Protein AF-A0A0M8VPJ5-F1 (afdb_monomer_lite)

Secondary structure (DSSP, 8-state):
-HHHHHHHHHHTT----HHHHS-S---PPPPPS-TT-----S--SS----SSS-HHHHHHHHHHHHHHHHTT-HHHHHHHTT--SHHHHHHHHHHHHHHHHHHHHHHHHHHHHHT-----PPPPPP-

Radius of gyration: 29.81 Å; chains: 1; bounding box: 47×45×78 Å

Sequence (127 aa):
RLAASLAEAHVHGAELDWKALFPGSRTTVDLPTYPFQHQHYWLTDDGEVPDGTPLSVVADVEARFWEAVEREDLAELAAELEVAGGSAAAELGAVLPVLSSWRKQRRERSTIDGWRYRVTWKPLPSG

Structure (mmCIF, N/CA/C/O backbone):
data_AF-A0A0M8VPJ5-F1
#
_entry.id   AF-A0A0M8VPJ5-F1
#
loop_
_atom_site.group_PDB
_atom_site.id
_atom_site.type_symbol
_atom_site.label_atom_id
_atom_site.label_alt_id
_atom_site.label_comp_id
_atom_site.label_asym_id
_atom_site.label_entity_id
_atom_site.label_seq_id
_atom_site.pdbx_PDB_ins_code
_atom_site.Cartn_x
_atom_site.Cartn_y
_atom_site.Cartn_z
_atom_site.occupancy
_atom_site.B_iso_or_equiv
_atom_site.auth_seq_id
_atom_site.auth_comp_id
_atom_site.auth_asym_id
_atom_site.auth_atom_id
_atom_site.pdbx_PDB_model_num
ATOM 1 N N . ARG A 1 1 ? -5.437 -27.653 40.701 1.00 73.50 1 ARG A N 1
ATOM 2 C CA . ARG A 1 1 ? -6.470 -28.126 39.743 1.00 73.50 1 ARG A CA 1
ATOM 3 C C . ARG A 1 1 ? -7.869 -27.611 40.075 1.00 73.50 1 ARG A C 1
ATOM 5 O O . ARG A 1 1 ? -8.549 -27.221 39.146 1.00 73.50 1 ARG A O 1
ATOM 12 N N . LEU A 1 2 ? -8.247 -27.492 41.354 1.00 81.75 2 LEU A N 1
ATOM 13 C CA . LEU A 1 2 ? -9.534 -26.916 41.784 1.00 81.75 2 LEU A CA 1
ATOM 14 C C . LEU A 1 2 ? -9.884 -25.564 41.123 1.00 81.75 2 LEU A C 1
ATOM 16 O O . LEU A 1 2 ? -10.979 -25.411 40.604 1.00 81.75 2 LEU A O 1
ATOM 20 N N . ALA A 1 3 ? -8.941 -24.615 41.075 1.00 84.12 3 ALA A N 1
ATOM 21 C CA . ALA A 1 3 ? -9.167 -23.308 40.445 1.00 84.12 3 ALA A CA 1
ATOM 22 C C . ALA A 1 3 ? -9.456 -23.387 38.933 1.00 84.12 3 ALA A C 1
ATOM 24 O O . ALA A 1 3 ? -10.260 -22.615 38.427 1.00 84.12 3 ALA A O 1
ATOM 25 N N . ALA A 1 4 ? -8.836 -24.337 38.224 1.00 89.00 4 ALA A N 1
ATOM 26 C CA . ALA A 1 4 ? -9.070 -24.532 36.794 1.00 89.00 4 ALA A CA 1
ATOM 27 C C . ALA A 1 4 ? -10.476 -25.092 36.539 1.00 89.00 4 ALA A C 1
ATOM 29 O O . ALA A 1 4 ? -11.208 -24.552 35.723 1.00 89.00 4 ALA A O 1
ATOM 30 N N . SER A 1 5 ? -10.894 -26.097 37.313 1.00 89.31 5 SER A N 1
ATOM 31 C CA . SER A 1 5 ? -12.244 -26.665 37.207 1.00 89.31 5 SER A CA 1
ATOM 32 C C . SER A 1 5 ? -13.345 -25.667 37.594 1.00 89.31 5 SER A C 1
ATOM 34 O O . SER A 1 5 ? -14.414 -25.674 36.993 1.00 89.31 5 SER A O 1
ATOM 36 N N . LEU A 1 6 ? -13.089 -24.779 38.564 1.00 88.19 6 LEU A N 1
ATOM 37 C CA . LEU A 1 6 ? -14.004 -23.681 38.904 1.00 88.19 6 LEU A CA 1
ATOM 38 C C . LEU A 1 6 ? -14.111 -22.648 37.773 1.00 88.19 6 LEU A C 1
ATOM 40 O O . LEU A 1 6 ? -15.211 -22.190 37.472 1.00 88.19 6 LEU A O 1
ATOM 44 N N . ALA A 1 7 ? -12.989 -22.305 37.134 1.00 87.75 7 ALA A N 1
ATOM 45 C CA . ALA A 1 7 ? -12.981 -21.408 35.983 1.00 87.75 7 ALA A CA 1
ATOM 46 C C . ALA A 1 7 ? -13.743 -22.009 34.789 1.00 87.75 7 ALA A C 1
ATOM 48 O O . ALA A 1 7 ? -14.569 -21.324 34.193 1.00 87.75 7 ALA A O 1
ATOM 49 N N . GLU A 1 8 ? -13.529 -23.292 34.485 1.00 92.50 8 GLU A N 1
ATOM 50 C CA . GLU A 1 8 ? -14.264 -24.016 33.438 1.00 92.50 8 GLU A CA 1
ATOM 51 C C . GLU A 1 8 ? -15.775 -24.010 33.708 1.00 92.50 8 GLU A C 1
ATOM 53 O O . GLU A 1 8 ? -16.554 -23.626 32.839 1.00 92.50 8 GLU A O 1
ATOM 58 N N . ALA A 1 9 ? -16.199 -24.354 34.929 1.00 91.38 9 ALA A N 1
ATOM 59 C CA . ALA A 1 9 ? -17.613 -24.341 35.301 1.00 91.38 9 ALA A CA 1
ATOM 60 C C . ALA A 1 9 ? -18.246 -22.946 35.149 1.00 91.38 9 ALA A C 1
ATOM 62 O O . ALA A 1 9 ? -19.357 -22.826 34.632 1.00 91.38 9 ALA A O 1
ATOM 63 N N . HIS A 1 10 ? -17.533 -21.890 35.547 1.00 89.50 10 HIS A N 1
ATOM 64 C CA . HIS A 1 10 ? -18.015 -20.515 35.432 1.00 89.50 10 HIS A CA 1
ATOM 65 C C . HIS A 1 10 ? -18.146 -20.042 33.980 1.00 89.50 10 HIS A C 1
ATOM 67 O O . HIS A 1 10 ? -19.156 -19.441 33.622 1.00 89.50 10 HIS A O 1
ATOM 73 N N . VAL A 1 11 ? -17.173 -20.369 33.121 1.00 92.69 11 VAL A N 1
ATOM 74 C CA . VAL A 1 11 ? -17.238 -20.084 31.674 1.00 92.69 11 VAL A CA 1
ATOM 75 C C . VAL A 1 11 ? -18.411 -20.817 31.016 1.00 92.69 11 VAL A C 1
ATOM 77 O O . VAL A 1 11 ? -19.022 -20.296 30.086 1.00 92.69 11 VAL A O 1
ATOM 80 N N . HIS A 1 12 ? -18.778 -21.990 31.534 1.00 93.94 12 HIS A N 1
ATOM 81 C CA . HIS A 1 12 ? -19.965 -22.735 31.113 1.00 93.94 12 HIS A CA 1
ATOM 82 C C . HIS A 1 12 ? -21.281 -22.263 31.766 1.00 93.94 12 HIS A C 1
ATOM 84 O O . HIS A 1 12 ? -22.317 -22.892 31.558 1.00 93.94 12 HIS A O 1
ATOM 90 N N . GLY A 1 13 ? -21.271 -21.146 32.503 1.00 91.75 13 GLY A N 1
ATOM 91 C CA . GLY A 1 13 ? -22.473 -20.490 33.025 1.00 91.75 13 GLY A CA 1
ATOM 92 C C . GLY A 1 13 ? -22.866 -20.883 34.449 1.00 91.75 13 GLY A C 1
ATOM 93 O O . GLY A 1 13 ? -23.938 -20.492 34.903 1.00 91.75 13 GLY A O 1
ATOM 94 N N . ALA A 1 14 ? -22.030 -21.634 35.171 1.00 93.00 14 ALA A N 1
ATOM 95 C CA . ALA A 1 14 ? -22.266 -21.872 36.590 1.00 93.00 14 ALA A CA 1
ATOM 96 C C . ALA A 1 14 ? -22.089 -20.570 37.392 1.00 93.00 14 ALA A C 1
ATOM 98 O O . ALA A 1 14 ? -21.066 -19.880 37.286 1.00 93.00 14 ALA A O 1
ATOM 99 N N . GLU A 1 15 ? -23.077 -20.247 38.226 1.00 89.25 15 GLU A N 1
ATOM 100 C CA . GLU A 1 15 ? -22.969 -19.138 39.170 1.00 89.25 15 GLU A CA 1
ATOM 101 C C . GLU A 1 15 ? -21.960 -19.481 40.271 1.00 89.25 15 GLU A C 1
ATOM 103 O O . GLU A 1 15 ? -22.018 -20.540 40.898 1.00 89.25 15 GLU A O 1
ATOM 108 N N . LEU A 1 16 ? -21.018 -18.568 40.503 1.00 86.50 16 LEU A N 1
ATOM 109 C CA . LEU A 1 16 ? -20.046 -18.668 41.583 1.00 86.50 16 LEU A CA 1
ATOM 110 C C . LEU A 1 16 ? -20.435 -17.708 42.701 1.00 86.50 16 LEU A C 1
ATOM 112 O O . LEU A 1 16 ? -20.626 -16.513 42.471 1.00 86.50 16 LEU A O 1
ATOM 116 N N . ASP A 1 17 ? -20.468 -18.214 43.932 1.00 86.06 17 ASP A N 1
ATOM 117 C CA . ASP A 1 17 ? -20.539 -17.351 45.105 1.00 86.06 17 ASP A CA 1
ATOM 118 C C . ASP A 1 17 ? -19.161 -16.730 45.379 1.00 86.06 17 ASP A C 1
ATOM 120 O O . ASP A 1 17 ? -18.315 -17.263 46.105 1.00 86.06 17 ASP A O 1
ATOM 124 N N . TRP A 1 18 ? -18.939 -15.560 44.786 1.00 82.69 18 TRP A N 1
ATOM 125 C CA . TRP A 1 18 ? -17.720 -14.780 44.974 1.00 82.69 18 TRP A CA 1
ATOM 126 C C . TRP A 1 18 ? -17.497 -14.356 46.429 1.00 82.69 18 TRP A C 1
ATOM 128 O O . TRP A 1 18 ? -16.347 -14.199 46.837 1.00 82.69 18 TRP A O 1
ATOM 138 N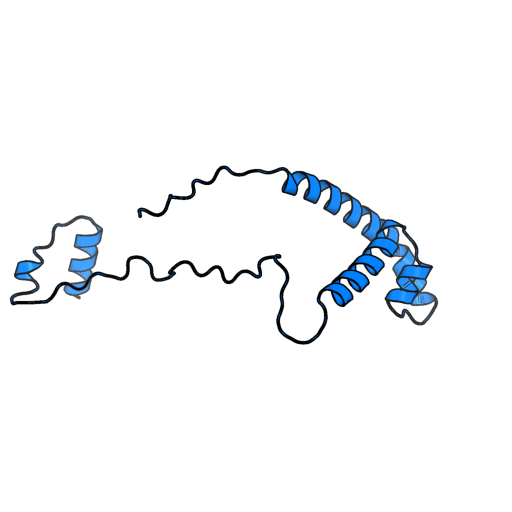 N . LYS A 1 19 ? -18.560 -14.212 47.236 1.00 82.94 19 LYS A N 1
ATOM 139 C CA . LYS A 1 19 ? -18.436 -13.851 48.657 1.00 82.94 19 LYS A CA 1
ATOM 140 C C . LYS A 1 19 ? -17.877 -15.014 49.473 1.00 82.94 19 LYS A C 1
ATOM 142 O O . LYS A 1 19 ? -17.050 -14.784 50.353 1.00 82.94 19 LYS A O 1
ATOM 147 N N . ALA A 1 20 ? -18.276 -16.247 49.156 1.00 83.94 20 ALA A N 1
ATOM 148 C CA . ALA A 1 20 ? -17.736 -17.450 49.788 1.00 83.94 20 ALA A CA 1
ATOM 149 C C . ALA A 1 20 ? -16.282 -17.734 49.374 1.00 83.94 20 ALA A C 1
ATOM 151 O O . ALA A 1 20 ? -15.476 -18.151 50.204 1.00 83.94 20 ALA A O 1
ATOM 152 N N . LEU A 1 21 ? -15.929 -17.480 48.108 1.00 79.81 21 LEU A N 1
ATOM 153 C CA . LEU A 1 21 ? -14.558 -17.654 47.608 1.00 79.81 21 LEU A CA 1
ATOM 154 C C . LEU A 1 21 ? -13.590 -16.598 48.151 1.00 79.81 21 LEU A C 1
ATOM 156 O O . LEU A 1 21 ? -12.400 -16.871 48.329 1.00 79.81 21 LEU A O 1
ATOM 160 N N . PHE A 1 22 ? -14.095 -15.396 48.429 1.00 80.38 22 PHE A N 1
ATOM 161 C CA . PHE A 1 22 ? -13.293 -14.265 48.857 1.00 80.38 22 PHE A CA 1
ATOM 162 C C . PHE A 1 22 ? -13.766 -13.660 50.191 1.00 80.38 22 PHE A C 1
ATOM 164 O O . PHE A 1 22 ? -14.152 -12.492 50.222 1.00 80.38 22 PHE A O 1
ATOM 171 N N . PRO A 1 23 ? -13.652 -14.383 51.322 1.00 78.12 23 PRO A N 1
ATOM 172 C CA . PRO A 1 23 ? -14.069 -13.860 52.621 1.00 78.12 23 PRO A CA 1
ATOM 173 C C . PRO A 1 23 ? -13.184 -12.674 53.047 1.00 78.12 23 PRO A C 1
ATOM 175 O O . PRO A 1 23 ? -11.956 -12.781 53.044 1.00 78.12 23 PRO A O 1
ATOM 178 N N . GLY A 1 24 ? -13.807 -11.540 53.393 1.00 77.62 24 GLY A N 1
ATOM 179 C CA . GLY A 1 24 ? -13.149 -10.312 53.868 1.00 77.62 24 GLY A CA 1
ATOM 180 C C . GLY A 1 24 ? -13.443 -9.065 53.021 1.00 77.62 24 GLY A C 1
ATOM 181 O O . GLY A 1 24 ? -14.060 -9.141 51.961 1.00 77.62 24 GLY A O 1
ATOM 182 N N . SER A 1 25 ? -12.992 -7.893 53.484 1.00 69.25 25 SER A N 1
ATOM 183 C CA . SER A 1 25 ? -13.089 -6.639 52.726 1.00 69.25 25 SER A CA 1
ATOM 184 C C . SER A 1 25 ? -12.027 -6.609 51.622 1.00 69.25 25 SER A C 1
ATOM 186 O O . SER A 1 25 ? -10.906 -6.142 51.832 1.00 69.25 25 SER A O 1
ATOM 188 N N . ARG A 1 26 ? -12.351 -7.146 50.446 1.00 71.69 26 ARG A N 1
ATOM 189 C CA . ARG A 1 26 ? -11.540 -6.942 49.243 1.00 71.69 26 ARG A CA 1
ATOM 190 C C . ARG A 1 26 ? -12.115 -5.782 48.445 1.00 71.69 26 ARG A C 1
ATOM 192 O O . ARG A 1 26 ? -13.306 -5.764 48.152 1.00 71.69 26 ARG A O 1
ATOM 199 N N . THR A 1 27 ? -11.263 -4.831 48.088 1.00 76.50 27 THR A N 1
ATOM 200 C CA . THR A 1 27 ? -11.625 -3.767 47.154 1.00 76.50 27 THR A CA 1
ATOM 201 C C . THR A 1 27 ? -11.756 -4.382 45.767 1.00 76.50 27 THR A C 1
ATOM 203 O O . THR A 1 27 ? -10.778 -4.888 45.218 1.00 76.50 27 THR A O 1
ATOM 206 N N . THR A 1 28 ? -12.964 -4.371 45.211 1.00 77.31 28 THR A N 1
ATOM 207 C CA . THR A 1 28 ? -13.169 -4.651 43.790 1.00 77.31 28 THR A CA 1
ATOM 208 C C . THR A 1 28 ? -12.496 -3.539 43.002 1.00 77.31 28 THR A C 1
ATOM 210 O O . THR A 1 28 ? -12.808 -2.366 43.203 1.00 77.31 28 THR A O 1
ATOM 213 N N . VAL A 1 29 ? -11.545 -3.901 42.152 1.00 79.25 29 VAL A N 1
ATOM 214 C CA . VAL A 1 29 ? -10.942 -2.967 41.203 1.00 79.25 29 VAL A CA 1
ATOM 215 C C . VAL A 1 29 ? -11.629 -3.157 39.864 1.00 79.25 29 VAL A C 1
ATOM 217 O O . VAL A 1 29 ? -11.842 -4.296 39.441 1.00 79.25 29 VAL A O 1
ATOM 220 N N . ASP A 1 30 ? -11.989 -2.055 39.213 1.00 76.62 30 ASP A N 1
ATOM 221 C CA . ASP A 1 30 ? -12.513 -2.130 37.857 1.00 76.62 30 ASP A CA 1
ATOM 222 C C . ASP A 1 30 ? -11.421 -2.671 36.935 1.00 76.62 30 ASP A C 1
ATOM 224 O O . ASP A 1 30 ? -10.276 -2.205 36.939 1.00 76.62 30 ASP A O 1
ATOM 228 N N . LEU A 1 31 ? -11.776 -3.695 36.158 1.00 74.44 31 LEU A N 1
ATOM 229 C C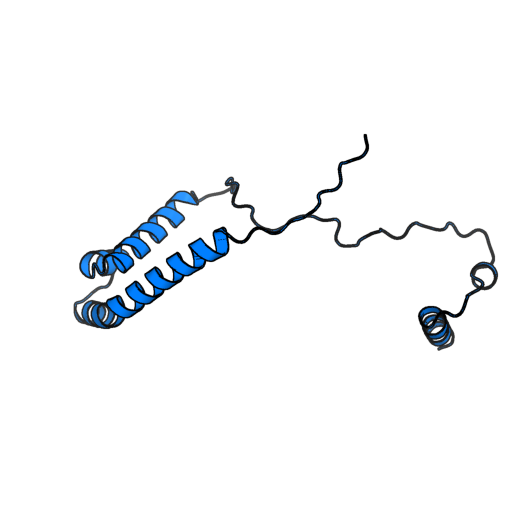A . LEU A 1 31 ? -10.911 -4.164 35.089 1.00 74.44 31 LEU A CA 1
ATOM 230 C C . LEU A 1 31 ? -10.828 -3.055 34.037 1.00 74.44 31 LEU A C 1
ATOM 232 O O . LEU A 1 31 ? -11.864 -2.487 33.683 1.00 74.44 31 LEU A O 1
ATOM 236 N N . PRO A 1 32 ? -9.635 -2.749 33.501 1.00 69.94 32 PRO A N 1
ATOM 237 C CA . PRO A 1 32 ? -9.539 -1.830 32.381 1.00 69.94 32 PRO A CA 1
ATOM 238 C C . PRO A 1 32 ? -10.418 -2.361 31.245 1.00 69.94 32 PRO A C 1
ATOM 240 O O . PRO A 1 32 ? -10.219 -3.478 30.767 1.00 69.94 32 PRO A O 1
ATOM 243 N N . THR A 1 33 ? -11.404 -1.561 30.830 1.00 68.25 33 THR A N 1
ATOM 244 C CA . THR A 1 33 ? -12.473 -1.963 29.898 1.00 68.25 33 THR A CA 1
ATOM 245 C C . THR A 1 33 ? -11.939 -2.417 28.537 1.00 68.25 33 THR A C 1
ATOM 247 O O . THR A 1 33 ? -12.657 -3.046 27.764 1.00 68.25 33 THR A O 1
ATOM 250 N N . TYR A 1 34 ? -10.676 -2.120 28.221 1.00 60.44 34 TYR A N 1
ATOM 251 C CA . TYR A 1 34 ? -10.053 -2.509 26.967 1.00 60.44 34 TYR A CA 1
ATOM 252 C C . TYR A 1 34 ? -8.520 -2.354 27.047 1.00 60.44 34 TYR A C 1
ATOM 254 O O . TYR A 1 34 ? -8.052 -1.246 27.312 1.00 60.44 34 TYR A O 1
ATOM 262 N N . PRO A 1 35 ? -7.708 -3.400 26.790 1.00 57.59 35 PRO A N 1
ATOM 263 C CA . PRO A 1 35 ? -6.243 -3.289 26.801 1.00 57.59 35 PRO A CA 1
ATOM 264 C C . PRO A 1 35 ? -5.680 -2.566 25.565 1.00 57.59 35 PRO A C 1
ATOM 266 O O . PRO A 1 35 ? -4.479 -2.333 25.483 1.00 57.59 35 PRO A O 1
ATOM 269 N N . PHE A 1 36 ? -6.538 -2.184 24.615 1.00 61.38 36 PHE A N 1
ATOM 270 C CA . PHE A 1 36 ? -6.173 -1.463 23.396 1.00 61.38 36 PHE A CA 1
ATOM 271 C C . PHE A 1 36 ? -6.839 -0.091 23.349 1.00 61.38 36 PHE A C 1
ATOM 273 O O . PHE A 1 36 ? -7.492 0.231 22.358 1.00 61.38 36 PHE A O 1
ATOM 280 N N . GLN A 1 37 ? -6.768 0.690 24.431 1.00 60.94 37 GLN A N 1
ATOM 281 C CA . GLN A 1 37 ? -7.257 2.073 24.442 1.00 60.94 37 GLN A CA 1
ATOM 282 C C . GLN A 1 37 ? -6.849 2.746 23.120 1.00 60.94 37 GLN A C 1
ATOM 284 O O . GLN A 1 37 ? -5.658 2.863 22.849 1.00 60.94 37 GLN A O 1
ATOM 289 N N . HIS A 1 38 ? -7.843 3.012 22.260 1.00 60.38 38 HIS A N 1
ATOM 290 C CA . HIS A 1 38 ? -7.703 3.082 20.800 1.00 60.38 38 HIS A CA 1
ATOM 291 C C . HIS A 1 38 ? -6.746 4.187 20.337 1.00 60.38 38 HIS A C 1
ATOM 293 O O . HIS A 1 38 ? -7.165 5.265 19.926 1.00 60.38 38 HIS A O 1
ATOM 299 N N . GLN A 1 39 ? -5.451 3.915 20.382 1.00 60.69 39 GLN A N 1
ATOM 300 C CA . GLN A 1 39 ? -4.431 4.720 19.738 1.00 60.69 39 GLN A CA 1
ATOM 301 C C . GLN A 1 39 ? -4.338 4.221 18.296 1.00 60.69 39 GLN A C 1
ATOM 303 O O . GLN A 1 39 ? -4.004 3.064 18.032 1.00 60.69 39 GLN A O 1
ATOM 308 N N . HIS A 1 40 ? -4.718 5.079 17.355 1.00 62.81 40 HIS A N 1
ATOM 309 C CA . HIS A 1 40 ? -4.519 4.814 15.938 1.00 62.81 40 HIS A CA 1
ATOM 310 C C . HIS A 1 40 ? -3.035 5.023 15.623 1.00 62.81 40 HIS A C 1
ATOM 312 O O . HIS A 1 40 ? -2.593 6.148 15.436 1.00 62.81 40 HIS A O 1
ATOM 318 N N . TYR A 1 41 ? -2.268 3.933 15.575 1.00 64.19 41 TYR A N 1
ATOM 319 C CA . TYR A 1 41 ? -0.847 3.944 15.196 1.00 64.19 41 TYR A CA 1
ATOM 320 C C . TYR A 1 41 ? -0.617 3.845 13.682 1.00 64.19 41 TYR A C 1
ATOM 322 O O . TYR A 1 41 ? 0.500 3.599 13.233 1.00 64.19 41 TYR A O 1
ATOM 330 N N . TRP A 1 42 ? -1.671 3.993 12.880 1.00 67.94 42 TRP A N 1
ATOM 331 C CA . TRP A 1 42 ? -1.516 4.101 11.436 1.00 67.94 42 TRP A CA 1
ATOM 332 C C . TRP A 1 42 ? -1.070 5.516 11.092 1.00 67.94 42 TRP A C 1
ATOM 334 O O . TRP A 1 42 ? -1.677 6.472 11.570 1.00 67.94 42 TRP A O 1
ATOM 344 N N . LEU A 1 43 ? -0.038 5.632 10.254 1.00 55.72 43 LEU A N 1
ATOM 345 C CA . LEU A 1 43 ? 0.311 6.878 9.576 1.00 55.72 43 LEU A CA 1
ATOM 346 C C . LEU A 1 43 ? -0.939 7.366 8.835 1.00 55.72 43 LEU A C 1
ATOM 348 O O . LEU A 1 43 ? -1.374 6.749 7.862 1.00 55.72 43 LEU A O 1
ATOM 352 N N . THR A 1 44 ? -1.571 8.411 9.354 1.00 59.09 44 THR A N 1
ATOM 353 C CA . THR A 1 44 ? -2.619 9.138 8.646 1.00 59.09 44 THR A CA 1
ATOM 354 C C . THR A 1 44 ? -1.950 9.991 7.579 1.00 59.09 44 THR A C 1
ATOM 356 O O . THR A 1 44 ? -0.940 10.630 7.851 1.00 59.09 44 THR A O 1
ATOM 359 N N . ASP A 1 45 ? -2.522 9.997 6.377 1.00 58.69 45 ASP A N 1
ATOM 360 C CA . ASP A 1 45 ? -2.054 10.740 5.190 1.00 58.69 45 ASP A CA 1
ATOM 361 C C . ASP A 1 45 ? -2.095 12.277 5.375 1.00 58.69 45 ASP A C 1
ATOM 363 O O . ASP A 1 45 ? -1.749 13.055 4.489 1.00 58.69 45 ASP A O 1
ATOM 367 N N . ASP A 1 46 ? -2.508 12.727 6.561 1.00 53.75 46 ASP A N 1
ATOM 368 C CA . ASP A 1 46 ? -2.525 14.117 6.989 1.00 53.75 46 ASP A CA 1
ATOM 369 C C . ASP A 1 46 ? -1.084 14.525 7.330 1.00 53.75 46 ASP A C 1
ATOM 371 O O . ASP A 1 46 ? -0.625 14.458 8.472 1.00 53.75 46 ASP A O 1
ATOM 375 N N . GLY A 1 47 ? -0.346 14.835 6.266 1.00 57.22 47 GLY A N 1
ATOM 376 C CA . GLY A 1 47 ? 1.087 15.061 6.255 1.00 57.22 47 GLY A CA 1
ATOM 377 C C . GLY A 1 47 ? 1.573 16.082 7.274 1.00 57.22 47 GLY A C 1
ATOM 378 O O . GLY A 1 47 ? 1.442 17.280 7.071 1.00 57.22 47 GLY A O 1
ATOM 379 N N . GLU A 1 48 ? 2.267 15.590 8.292 1.00 49.75 48 GLU A N 1
ATOM 380 C CA . GLU A 1 48 ? 3.447 16.252 8.835 1.00 49.75 48 GLU A CA 1
ATOM 381 C C . GLU A 1 48 ? 4.329 15.185 9.491 1.00 49.75 48 GLU A C 1
ATOM 383 O O . GLU A 1 48 ? 4.121 14.780 10.633 1.00 49.75 48 GLU A O 1
ATOM 388 N N . VAL A 1 49 ? 5.287 14.655 8.726 1.00 50.00 49 VAL A N 1
ATOM 389 C CA . VAL A 1 49 ? 6.339 13.789 9.270 1.00 50.00 49 VAL A CA 1
ATOM 390 C C . VAL A 1 49 ? 7.441 14.695 9.814 1.00 50.00 49 VAL A C 1
ATOM 392 O O . VAL A 1 49 ? 8.037 15.437 9.028 1.00 50.00 49 VAL A O 1
ATOM 395 N N . PRO A 1 50 ? 7.738 14.664 11.126 1.00 52.34 50 PRO A N 1
ATOM 396 C CA . PRO A 1 50 ? 8.926 15.310 11.642 1.00 52.34 50 PRO A CA 1
ATOM 397 C C . PRO A 1 50 ? 10.154 14.485 11.236 1.00 52.34 50 PRO A C 1
ATOM 399 O O . PRO A 1 50 ? 10.160 13.263 11.366 1.00 52.34 50 PRO A O 1
ATOM 402 N N . ASP A 1 51 ? 11.180 15.205 10.788 1.00 51.81 51 ASP A N 1
ATOM 403 C CA . ASP A 1 51 ? 12.519 14.778 10.363 1.00 51.81 51 ASP A CA 1
ATOM 404 C C . ASP A 1 51 ? 12.711 14.260 8.922 1.00 51.81 51 ASP A C 1
ATOM 406 O O . ASP A 1 51 ? 12.567 13.089 8.584 1.00 51.81 51 ASP A O 1
ATOM 410 N N . GLY A 1 52 ? 13.254 15.162 8.093 1.00 59.44 52 GLY A N 1
ATOM 411 C CA . GLY A 1 52 ? 14.576 14.913 7.500 1.00 59.44 52 GLY A CA 1
ATOM 412 C C . GLY A 1 52 ? 14.653 14.514 6.028 1.00 59.44 52 GLY A C 1
ATOM 413 O O . GLY A 1 52 ? 15.744 14.508 5.464 1.00 59.44 52 GLY A O 1
ATOM 414 N N . THR A 1 53 ? 13.540 14.237 5.360 1.00 56.09 53 THR A N 1
ATOM 415 C CA . THR A 1 53 ? 13.439 14.231 3.890 1.00 56.09 53 THR A CA 1
ATOM 416 C C . THR A 1 53 ? 12.004 14.618 3.556 1.00 56.09 53 THR A C 1
ATOM 418 O O . THR A 1 53 ? 11.098 13.988 4.101 1.00 56.09 53 THR A O 1
ATOM 421 N N . PRO A 1 54 ? 11.740 15.650 2.732 1.00 53.66 54 PRO A N 1
ATOM 422 C CA . PRO A 1 54 ? 10.366 15.978 2.390 1.00 53.66 54 PRO A CA 1
ATOM 423 C C . PRO A 1 54 ? 9.741 14.742 1.742 1.00 53.66 54 PRO A C 1
ATOM 425 O O . PRO A 1 54 ? 10.225 14.289 0.705 1.00 53.66 54 PRO A O 1
ATOM 428 N N . LEU A 1 55 ? 8.677 14.195 2.339 1.00 57.88 55 LEU A N 1
ATOM 429 C CA . LEU A 1 55 ? 7.885 13.117 1.734 1.00 57.88 55 LEU A CA 1
ATOM 430 C C . LEU A 1 55 ? 7.483 13.459 0.290 1.00 57.88 55 LEU A C 1
ATOM 432 O O . LEU A 1 55 ? 7.332 12.564 -0.535 1.00 57.88 55 LEU A O 1
ATOM 436 N N . SER A 1 56 ? 7.385 14.757 -0.021 1.00 66.38 56 SER A N 1
ATOM 437 C CA . SER A 1 56 ? 7.158 15.264 -1.369 1.00 66.38 56 SER A CA 1
ATOM 438 C C . SER A 1 56 ? 8.236 14.833 -2.365 1.00 66.38 56 SER A C 1
ATOM 440 O O . SER A 1 56 ? 7.885 14.415 -3.451 1.00 66.38 56 SER A O 1
ATOM 442 N N . VAL A 1 57 ? 9.528 14.841 -2.013 1.00 69.44 57 VAL A N 1
ATOM 443 C CA . VAL A 1 57 ? 10.604 14.483 -2.961 1.00 69.44 57 VAL A CA 1
ATOM 444 C C . VAL A 1 57 ? 10.538 13.002 -3.336 1.00 69.44 57 VAL A C 1
ATOM 446 O O . VAL A 1 57 ? 10.711 12.655 -4.500 1.00 69.44 57 VAL A O 1
ATOM 449 N N . VAL A 1 58 ? 10.258 12.121 -2.370 1.00 71.19 58 VAL A N 1
ATOM 450 C CA . VAL A 1 58 ? 10.098 10.681 -2.637 1.00 71.19 58 VAL A CA 1
ATOM 451 C C . VAL A 1 58 ? 8.837 10.423 -3.463 1.00 71.19 58 VAL A C 1
ATOM 453 O O . VAL A 1 58 ? 8.887 9.657 -4.422 1.00 71.19 58 VAL A O 1
ATOM 456 N N . ALA A 1 59 ? 7.733 11.101 -3.136 1.00 77.19 59 ALA A N 1
ATOM 457 C CA . ALA A 1 59 ? 6.497 11.018 -3.907 1.00 77.19 59 ALA A CA 1
ATOM 458 C C . ALA A 1 59 ? 6.670 11.540 -5.345 1.00 77.19 59 ALA A C 1
ATOM 460 O O . ALA A 1 59 ? 6.123 10.952 -6.275 1.00 77.19 59 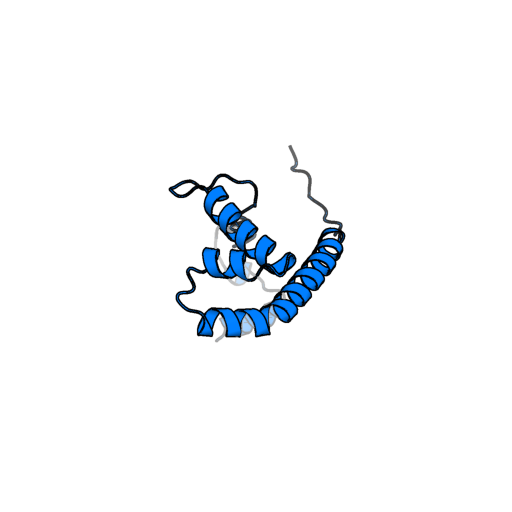ALA A O 1
ATOM 461 N N . ASP A 1 60 ? 7.465 12.595 -5.541 1.00 84.50 60 ASP A N 1
ATOM 462 C CA . ASP A 1 60 ? 7.750 13.183 -6.853 1.00 84.50 60 ASP A CA 1
ATOM 463 C C . ASP A 1 60 ? 8.592 12.239 -7.728 1.00 84.50 60 ASP A C 1
ATOM 465 O O . ASP A 1 60 ? 8.289 12.057 -8.909 1.00 84.50 60 ASP A O 1
ATOM 469 N N . VAL A 1 61 ? 9.620 11.600 -7.155 1.00 86.00 61 VAL A N 1
ATOM 470 C CA . VAL A 1 61 ? 10.437 10.584 -7.850 1.00 86.00 61 VAL A CA 1
ATOM 471 C C . VAL A 1 61 ? 9.585 9.368 -8.217 1.00 86.00 61 VAL A C 1
ATOM 473 O O . VAL A 1 61 ? 9.602 8.907 -9.358 1.00 86.00 61 VAL A O 1
ATOM 476 N N . GLU A 1 62 ? 8.770 8.875 -7.281 1.00 88.00 62 GLU A N 1
ATOM 477 C CA . GLU A 1 62 ? 7.861 7.762 -7.554 1.00 88.00 62 GLU A CA 1
ATOM 478 C C . GLU A 1 62 ? 6.833 8.122 -8.647 1.00 88.00 62 GLU A C 1
ATOM 480 O O . GLU A 1 62 ? 6.536 7.301 -9.521 1.00 88.00 62 GLU A O 1
ATOM 485 N N . ALA A 1 63 ? 6.314 9.353 -8.646 1.00 90.00 63 ALA A N 1
ATOM 486 C CA . ALA A 1 63 ? 5.377 9.829 -9.660 1.00 90.00 63 ALA A CA 1
ATOM 487 C C . ALA A 1 63 ? 6.003 9.850 -11.062 1.00 90.00 63 ALA A C 1
ATOM 489 O O . ALA A 1 63 ? 5.380 9.346 -11.999 1.00 90.00 63 ALA A O 1
ATOM 490 N N . ARG A 1 64 ? 7.234 10.362 -11.198 1.00 90.94 64 ARG A N 1
ATOM 491 C CA . ARG A 1 64 ? 7.981 10.396 -12.469 1.00 90.94 64 ARG A CA 1
ATOM 492 C C . ARG A 1 64 ? 8.221 9.008 -13.039 1.00 90.94 64 ARG A C 1
ATOM 494 O O . ARG A 1 64 ? 7.936 8.763 -14.210 1.00 90.94 64 ARG A O 1
ATOM 501 N N . PHE A 1 65 ? 8.661 8.080 -12.192 1.00 93.56 65 PHE A N 1
ATOM 502 C CA . PHE A 1 65 ? 8.828 6.684 -12.578 1.00 93.56 65 PHE A CA 1
ATOM 503 C C . PHE A 1 65 ? 7.528 6.099 -13.153 1.00 93.56 65 PHE A C 1
ATOM 505 O O . PHE A 1 65 ? 7.521 5.522 -14.244 1.00 93.56 65 PHE A O 1
ATOM 512 N N . TRP A 1 66 ? 6.404 6.261 -12.444 1.00 93.56 66 TRP A N 1
ATOM 513 C CA . TRP A 1 66 ? 5.127 5.716 -12.906 1.00 93.56 66 TRP A CA 1
ATOM 514 C C . TRP A 1 66 ? 4.584 6.422 -14.150 1.00 93.56 66 TRP A C 1
ATOM 516 O O . TRP A 1 66 ? 3.926 5.765 -14.958 1.00 93.56 66 TRP A O 1
ATOM 526 N N . GLU A 1 67 ? 4.855 7.714 -14.331 1.00 93.81 67 GLU A N 1
ATOM 527 C CA . GLU A 1 67 ? 4.481 8.456 -15.538 1.00 93.81 67 GLU A CA 1
ATOM 528 C C . GLU A 1 67 ? 5.209 7.914 -16.778 1.00 93.81 67 GLU A C 1
ATOM 530 O O . GLU A 1 67 ? 4.554 7.608 -17.779 1.00 93.81 67 GLU A O 1
ATOM 535 N N . ALA A 1 68 ? 6.523 7.685 -16.687 1.00 95.44 68 ALA A N 1
ATOM 536 C CA . ALA A 1 68 ? 7.311 7.080 -17.764 1.00 95.44 68 ALA 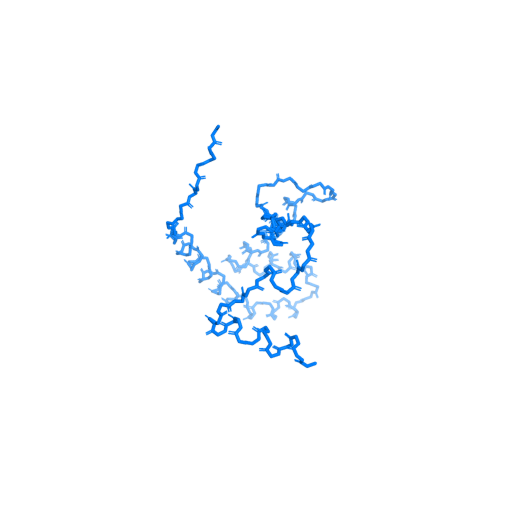A CA 1
ATOM 537 C C . ALA A 1 68 ? 6.789 5.678 -18.140 1.00 95.44 68 ALA A C 1
ATOM 539 O O . ALA A 1 68 ? 6.634 5.349 -19.320 1.00 95.44 68 ALA A O 1
ATOM 540 N N . VAL A 1 69 ? 6.427 4.865 -17.137 1.00 95.62 69 VAL A N 1
ATOM 541 C CA . VAL A 1 69 ? 5.824 3.537 -17.346 1.00 95.62 69 VAL A CA 1
ATOM 542 C C . VAL A 1 69 ? 4.457 3.627 -18.037 1.00 95.62 69 VAL A C 1
ATOM 544 O O . VAL A 1 69 ? 4.193 2.872 -18.973 1.00 95.62 69 VAL A O 1
ATOM 547 N N . GLU A 1 70 ? 3.569 4.529 -17.605 1.00 93.25 70 GLU A N 1
ATOM 548 C CA . GLU A 1 70 ? 2.222 4.679 -18.183 1.00 93.25 70 GLU A CA 1
ATOM 549 C C . GLU A 1 70 ? 2.261 5.178 -19.641 1.00 93.25 70 GLU A C 1
ATOM 551 O O . GLU A 1 70 ? 1.428 4.755 -20.455 1.00 93.25 70 GLU A O 1
ATOM 556 N N . ARG A 1 71 ? 3.243 6.031 -19.969 1.00 94.38 71 ARG A N 1
ATOM 557 C CA . ARG A 1 71 ? 3.510 6.570 -21.315 1.00 94.38 71 ARG A CA 1
ATOM 558 C C . ARG A 1 71 ? 4.254 5.601 -22.236 1.00 94.38 71 ARG A C 1
ATOM 560 O O . ARG A 1 71 ? 4.361 5.888 -23.425 1.00 94.38 71 ARG A O 1
ATOM 567 N N . GLU A 1 72 ? 4.733 4.476 -21.702 1.00 94.81 72 GLU A N 1
ATOM 568 C CA . GLU A 1 72 ? 5.610 3.532 -22.408 1.00 94.81 72 GLU A CA 1
ATOM 569 C C . GLU A 1 72 ? 6.886 4.216 -22.950 1.00 94.81 72 GLU A C 1
ATOM 571 O O . GLU A 1 72 ? 7.412 3.848 -24.002 1.00 94.81 72 GLU A O 1
ATOM 576 N N . ASP A 1 73 ? 7.407 5.206 -22.212 1.00 95.25 73 ASP A N 1
ATOM 577 C CA . ASP A 1 73 ? 8.630 5.930 -22.568 1.00 95.25 73 ASP A CA 1
ATOM 578 C C . ASP A 1 73 ? 9.867 5.193 -22.036 1.00 95.25 73 ASP A C 1
ATOM 580 O O . ASP A 1 73 ? 10.285 5.341 -20.885 1.00 95.25 73 ASP A O 1
ATOM 584 N N . LEU A 1 74 ? 10.453 4.354 -22.893 1.00 92.50 74 LEU A N 1
ATOM 585 C CA . LEU A 1 74 ? 11.636 3.567 -22.546 1.00 92.50 74 LEU A CA 1
ATOM 586 C C . LEU A 1 74 ? 12.865 4.441 -22.254 1.00 92.50 74 LEU A C 1
ATOM 588 O O . LEU A 1 74 ? 13.700 4.056 -21.438 1.00 92.50 74 LEU A O 1
ATOM 592 N N . ALA A 1 75 ? 13.002 5.583 -22.931 1.00 90.81 75 ALA A N 1
ATOM 593 C CA . ALA A 1 75 ? 14.173 6.440 -22.788 1.00 90.81 75 ALA A CA 1
ATOM 594 C C . ALA A 1 75 ? 14.146 7.177 -21.445 1.00 90.81 75 ALA A C 1
ATOM 596 O O . ALA A 1 75 ? 15.154 7.201 -20.738 1.00 90.81 75 ALA A O 1
ATOM 597 N N . GLU A 1 76 ? 12.982 7.716 -21.082 1.00 91.75 76 GLU A N 1
ATOM 598 C CA . GLU A 1 76 ? 12.751 8.368 -19.793 1.00 91.75 76 GLU A CA 1
ATOM 599 C C . GLU A 1 76 ? 12.882 7.371 -18.633 1.00 91.75 76 GLU A C 1
ATOM 601 O O . GLU A 1 76 ? 13.604 7.631 -17.672 1.00 91.75 76 GLU A O 1
ATOM 606 N N . LEU A 1 77 ? 12.293 6.176 -18.762 1.00 92.81 77 LEU A N 1
ATOM 607 C CA . LEU A 1 77 ? 12.394 5.128 -17.744 1.00 92.81 77 LEU A CA 1
ATOM 608 C C . LEU A 1 77 ? 13.836 4.636 -17.536 1.00 92.81 77 LEU A C 1
ATOM 610 O O . LEU A 1 77 ? 14.257 4.406 -16.403 1.00 92.81 77 LEU A O 1
ATOM 614 N N . ALA A 1 78 ? 14.602 4.461 -18.617 1.00 92.44 78 ALA A N 1
ATOM 615 C CA . ALA A 1 78 ? 15.998 4.038 -18.528 1.00 92.44 78 ALA A CA 1
ATOM 616 C C . ALA A 1 78 ? 16.893 5.110 -17.886 1.00 92.44 78 ALA A C 1
ATOM 618 O O . ALA A 1 78 ? 17.858 4.756 -17.206 1.00 92.44 78 ALA A O 1
ATOM 619 N N . ALA A 1 79 ? 16.573 6.394 -18.083 1.00 90.69 79 ALA A N 1
ATOM 620 C CA . ALA A 1 79 ? 17.261 7.501 -17.429 1.00 90.69 79 ALA A CA 1
ATOM 621 C C . ALA A 1 79 ? 16.967 7.541 -15.921 1.00 90.69 79 ALA A C 1
ATOM 623 O O . ALA A 1 79 ? 17.906 7.640 -15.136 1.00 90.69 79 ALA A O 1
ATOM 624 N N . GLU A 1 80 ? 15.700 7.392 -15.521 1.00 90.00 80 GLU A N 1
ATOM 625 C CA . GLU A 1 80 ? 15.288 7.412 -14.107 1.00 90.00 80 GLU A CA 1
ATOM 626 C C . GLU A 1 80 ? 15.856 6.221 -13.313 1.00 90.00 80 GLU A C 1
ATOM 628 O O . GLU A 1 80 ? 16.195 6.348 -12.141 1.00 90.00 80 GLU A O 1
ATOM 633 N N . LEU A 1 81 ? 15.999 5.057 -13.958 1.00 90.69 81 LEU A N 1
ATOM 634 C CA . LEU A 1 81 ? 16.587 3.853 -13.359 1.00 90.69 81 LEU A CA 1
ATOM 635 C C . LEU A 1 81 ? 18.122 3.781 -13.472 1.00 90.69 81 LEU A C 1
ATOM 637 O O . LEU A 1 81 ? 18.706 2.774 -13.071 1.00 90.69 81 LEU A O 1
ATOM 641 N N . GLU A 1 82 ? 18.767 4.801 -14.048 1.00 89.50 82 GLU A N 1
ATOM 642 C CA . GLU A 1 82 ? 20.219 4.857 -14.287 1.00 89.50 82 GLU A CA 1
ATOM 643 C C . GLU A 1 82 ? 20.771 3.610 -15.015 1.00 89.50 82 GLU A C 1
ATOM 645 O O . GLU A 1 82 ? 21.844 3.079 -14.710 1.00 89.50 82 GLU A O 1
ATOM 650 N N . VAL A 1 83 ? 20.029 3.108 -16.007 1.00 86.06 83 VAL A N 1
ATOM 651 C CA . VAL A 1 83 ? 20.350 1.847 -16.688 1.00 86.06 83 VAL A CA 1
ATOM 652 C C . VAL A 1 83 ? 21.508 2.051 -17.664 1.00 86.06 83 VAL A C 1
ATOM 654 O O . VAL A 1 83 ? 21.349 2.545 -18.783 1.00 86.06 83 VAL A O 1
ATOM 657 N N . ALA A 1 84 ? 22.700 1.627 -17.250 1.00 75.81 84 ALA A N 1
ATOM 658 C CA . ALA A 1 84 ? 23.901 1.706 -18.067 1.00 75.81 84 ALA A CA 1
ATOM 659 C C . ALA A 1 84 ? 23.949 0.576 -19.116 1.00 75.81 84 ALA A C 1
ATOM 661 O O . ALA A 1 84 ? 24.288 -0.569 -18.819 1.00 75.81 84 ALA A O 1
ATOM 662 N N . GLY A 1 85 ? 23.672 0.920 -20.376 1.00 72.69 85 GLY A N 1
ATOM 663 C CA . GLY A 1 85 ? 23.962 0.071 -21.535 1.00 72.69 85 GLY A CA 1
ATOM 664 C C . GLY A 1 85 ? 22.733 -0.481 -22.263 1.00 72.69 85 GLY A C 1
ATOM 665 O O . GLY A 1 85 ? 21.695 -0.783 -21.680 1.00 72.69 85 GLY A O 1
ATOM 666 N N . GLY A 1 86 ? 22.872 -0.644 -23.581 1.00 75.75 86 GLY A N 1
ATOM 667 C CA . GLY A 1 86 ? 21.752 -0.972 -24.471 1.00 75.75 86 GLY A CA 1
ATOM 668 C C . GLY A 1 86 ? 21.097 -2.339 -24.235 1.00 75.75 86 GLY A C 1
ATOM 669 O O . GLY A 1 86 ? 19.923 -2.491 -24.554 1.00 75.75 86 GLY A O 1
ATOM 670 N N . SER A 1 87 ? 21.808 -3.316 -23.655 1.00 81.75 87 SER A N 1
ATOM 671 C CA . SER A 1 87 ? 21.235 -4.648 -23.375 1.00 81.75 87 SER A CA 1
ATOM 672 C C . SER A 1 87 ? 20.158 -4.590 -22.292 1.00 81.75 87 SER A C 1
ATOM 674 O O . SER A 1 87 ? 19.062 -5.101 -22.487 1.00 81.75 87 SER A O 1
ATOM 676 N N . ALA A 1 88 ? 20.439 -3.908 -21.180 1.00 82.50 88 ALA A N 1
ATOM 677 C CA . ALA A 1 88 ? 19.485 -3.770 -20.084 1.00 82.50 88 ALA A CA 1
ATOM 678 C C . ALA A 1 88 ? 18.279 -2.900 -20.489 1.00 82.50 88 ALA A C 1
ATOM 680 O O . ALA A 1 88 ? 17.143 -3.208 -20.136 1.00 82.50 88 ALA A O 1
ATOM 681 N N . ALA A 1 89 ? 18.498 -1.868 -21.313 1.00 84.69 89 ALA A N 1
ATOM 682 C CA . ALA A 1 89 ? 17.409 -1.083 -21.894 1.00 84.69 89 ALA A CA 1
ATOM 683 C C . ALA A 1 89 ? 16.519 -1.918 -22.839 1.00 84.69 89 ALA A C 1
ATOM 685 O O . ALA A 1 89 ? 15.300 -1.760 -22.841 1.00 84.69 89 ALA A O 1
ATOM 686 N N . ALA A 1 90 ? 17.095 -2.844 -23.614 1.00 86.19 90 ALA A N 1
ATOM 687 C CA . ALA A 1 90 ? 16.322 -3.739 -24.476 1.00 86.19 90 ALA A CA 1
ATOM 688 C C . ALA A 1 90 ? 15.451 -4.720 -23.670 1.00 86.19 90 ALA A C 1
ATOM 690 O O . ALA A 1 90 ? 14.294 -4.950 -24.024 1.00 86.19 90 ALA A O 1
ATOM 691 N N . GLU A 1 91 ? 15.975 -5.258 -22.566 1.00 89.75 91 GLU A N 1
ATOM 692 C CA . GLU A 1 91 ? 15.218 -6.114 -21.641 1.00 89.75 91 GLU A CA 1
ATOM 693 C C . GLU A 1 91 ? 14.067 -5.350 -20.967 1.00 89.75 91 GLU A C 1
ATOM 695 O O . GLU A 1 91 ? 12.945 -5.856 -20.899 1.00 89.75 91 GLU A O 1
ATOM 700 N N . LEU A 1 92 ? 14.307 -4.100 -20.553 1.00 89.06 92 LEU A N 1
ATOM 701 C CA . LEU A 1 92 ? 13.265 -3.198 -20.049 1.00 89.06 92 LEU A CA 1
ATOM 702 C C . LEU A 1 92 ? 12.174 -2.942 -21.093 1.00 89.06 92 LEU A C 1
ATOM 704 O O . LEU A 1 92 ? 10.989 -3.010 -20.768 1.00 89.06 92 LEU A O 1
ATOM 708 N N . GLY A 1 93 ? 12.552 -2.729 -22.355 1.00 90.62 93 GLY A N 1
ATOM 709 C CA . GLY A 1 93 ? 11.606 -2.554 -23.458 1.00 90.62 93 GLY A CA 1
ATOM 710 C C . GLY A 1 93 ? 10.691 -3.764 -23.671 1.00 90.62 93 GLY A C 1
ATOM 711 O O . GLY A 1 93 ? 9.526 -3.594 -24.025 1.00 90.62 93 GLY A O 1
ATOM 712 N N . ALA A 1 94 ? 11.175 -4.979 -23.400 1.00 94.44 94 ALA A N 1
ATOM 713 C CA . ALA A 1 94 ? 10.372 -6.194 -23.528 1.00 94.44 94 ALA A CA 1
ATOM 714 C C . ALA A 1 94 ? 9.282 -6.312 -22.444 1.00 94.44 94 ALA A C 1
ATOM 716 O O . ALA A 1 94 ? 8.205 -6.846 -22.716 1.00 94.44 94 ALA A O 1
ATOM 717 N N . VAL A 1 95 ? 9.537 -5.814 -21.227 1.00 95.50 95 VAL A N 1
ATOM 718 C CA . VAL A 1 95 ? 8.585 -5.886 -20.099 1.00 95.50 95 VAL A CA 1
ATOM 719 C C . VAL A 1 95 ? 7.718 -4.633 -19.945 1.00 95.50 95 VAL A C 1
ATOM 721 O O . VAL A 1 95 ? 6.669 -4.694 -19.297 1.00 95.50 95 VAL A O 1
ATOM 724 N N . LEU A 1 96 ? 8.111 -3.512 -20.557 1.00 95.12 96 LEU A N 1
ATOM 725 C CA . LEU A 1 96 ? 7.446 -2.214 -20.419 1.00 95.12 96 LEU A CA 1
ATOM 726 C C . LEU A 1 96 ? 5.944 -2.238 -20.774 1.00 95.12 96 LEU A C 1
ATOM 728 O O . LEU A 1 96 ? 5.153 -1.757 -19.958 1.00 95.12 96 LEU A O 1
ATOM 732 N N . PRO A 1 97 ? 5.491 -2.858 -21.886 1.00 95.94 97 PRO A N 1
ATOM 733 C CA . PRO A 1 97 ? 4.061 -2.896 -22.210 1.00 95.94 97 PRO A CA 1
ATOM 734 C C . PRO A 1 97 ? 3.240 -3.683 -21.178 1.00 95.94 97 PRO A C 1
ATOM 736 O O . PRO A 1 97 ? 2.112 -3.313 -20.838 1.00 95.94 97 PRO A O 1
ATOM 739 N N . VAL A 1 98 ? 3.817 -4.757 -20.622 1.00 96.88 98 VAL A N 1
ATOM 740 C CA . VAL A 1 98 ? 3.173 -5.563 -19.574 1.00 96.88 98 VAL A CA 1
ATOM 741 C C . VAL A 1 98 ? 3.018 -4.733 -18.300 1.00 96.88 98 VAL A C 1
ATOM 743 O O . VAL A 1 98 ? 1.928 -4.696 -17.726 1.00 96.88 98 VAL A O 1
ATOM 746 N N . LEU A 1 99 ? 4.063 -4.006 -17.897 1.00 94.88 99 LEU A N 1
ATOM 747 C CA . LEU A 1 99 ? 4.032 -3.148 -16.712 1.00 94.88 99 LEU A CA 1
ATOM 748 C C . LEU A 1 99 ? 3.046 -1.975 -16.868 1.00 94.88 99 LEU A C 1
ATOM 750 O O . LEU A 1 99 ? 2.269 -1.706 -15.947 1.00 94.88 99 LEU A O 1
ATOM 754 N N . SER A 1 100 ? 3.005 -1.342 -18.047 1.00 95.69 100 SER A N 1
ATOM 755 C CA . SER A 1 100 ? 2.044 -0.280 -18.383 1.00 95.69 100 SER A CA 1
ATOM 756 C C . SER A 1 100 ? 0.598 -0.776 -18.297 1.00 95.69 100 SER A C 1
ATOM 758 O O . SER A 1 100 ? -0.241 -0.167 -17.625 1.00 95.69 100 SER A O 1
ATOM 760 N N . SER A 1 101 ? 0.301 -1.938 -18.892 1.00 95.06 101 SER A N 1
ATOM 761 C CA . SER A 1 101 ? -1.042 -2.534 -18.834 1.00 95.06 101 SER A CA 1
ATOM 762 C C . SER A 1 101 ? -1.474 -2.878 -17.402 1.00 95.06 101 SER A C 1
ATOM 764 O O . SER A 1 101 ? -2.601 -2.578 -16.996 1.00 95.06 101 SER A O 1
ATOM 766 N N . TRP A 1 102 ? -0.560 -3.431 -16.597 1.00 93.88 102 TRP A N 1
ATOM 767 C CA . TRP A 1 102 ? -0.803 -3.745 -15.191 1.00 93.88 102 TRP A CA 1
ATOM 768 C C . TRP A 1 102 ? -1.104 -2.482 -14.372 1.00 93.88 102 TRP A C 1
ATOM 770 O O . TRP A 1 102 ? -2.049 -2.470 -13.573 1.00 93.88 102 TRP A O 1
ATOM 780 N N . ARG A 1 103 ? -0.349 -1.398 -14.598 1.00 91.50 103 ARG A N 1
ATOM 781 C CA . ARG A 1 103 ? -0.529 -0.117 -13.903 1.00 91.50 103 ARG A CA 1
ATOM 782 C C . ARG A 1 103 ? -1.880 0.520 -14.230 1.00 91.50 103 ARG A C 1
ATOM 784 O O . ARG A 1 103 ? -2.595 0.907 -13.300 1.00 91.50 103 ARG A O 1
ATOM 791 N N . LYS A 1 104 ? -2.267 0.544 -15.513 1.00 89.0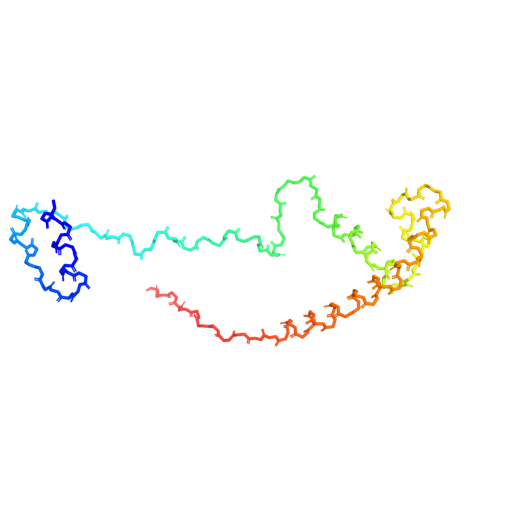6 104 LYS A N 1
ATOM 792 C CA . LYS A 1 104 ? -3.575 1.038 -15.987 1.00 89.06 104 LYS A CA 1
ATOM 793 C C . LYS A 1 104 ? -4.728 0.282 -15.316 1.00 89.06 104 LYS A C 1
ATOM 795 O O . LYS A 1 104 ? -5.568 0.893 -14.655 1.00 89.06 104 LYS A O 1
ATOM 800 N N . GLN A 1 105 ? -4.686 -1.052 -15.337 1.00 89.31 105 GLN A N 1
ATOM 801 C CA . GLN A 1 105 ? -5.713 -1.895 -14.708 1.00 89.31 105 GLN A CA 1
ATOM 802 C C . GLN A 1 105 ? -5.797 -1.712 -13.180 1.00 89.31 105 GLN A C 1
ATOM 804 O O . GLN A 1 105 ? -6.848 -1.914 -12.561 1.00 89.31 105 GLN A O 1
ATOM 809 N N . ARG A 1 106 ? -4.677 -1.389 -12.523 1.00 87.44 106 ARG A N 1
ATOM 810 C CA . ARG A 1 106 ? -4.651 -1.131 -11.079 1.00 87.44 106 ARG A CA 1
ATOM 811 C C . ARG A 1 106 ? -5.268 0.225 -10.732 1.00 87.44 106 ARG A C 1
ATOM 813 O O . ARG A 1 106 ? -5.995 0.289 -9.743 1.00 87.44 106 ARG A O 1
ATOM 820 N N . ARG A 1 107 ? -5.038 1.275 -11.534 1.00 84.81 107 ARG A N 1
ATOM 821 C CA . ARG A 1 107 ? -5.697 2.583 -11.344 1.00 84.81 107 ARG A CA 1
ATOM 822 C C . ARG A 1 107 ? -7.211 2.471 -11.481 1.00 84.81 107 ARG A C 1
ATOM 824 O O . ARG A 1 107 ? -7.916 2.935 -10.593 1.00 84.81 107 ARG A O 1
ATOM 831 N N . GLU A 1 108 ? -7.695 1.784 -12.513 1.00 84.56 108 GLU A N 1
ATOM 832 C CA . GLU A 1 108 ? -9.134 1.568 -12.724 1.00 84.56 108 GLU A CA 1
ATOM 833 C C . GLU A 1 108 ? -9.793 0.876 -11.523 1.00 84.56 108 GLU A C 1
ATOM 835 O O . GLU A 1 108 ? -10.829 1.321 -11.026 1.00 84.56 108 GLU A O 1
ATOM 840 N N . ARG A 1 109 ? -9.159 -0.180 -10.992 1.00 81.50 109 ARG A N 1
ATOM 841 C CA . ARG A 1 109 ? -9.638 -0.864 -9.780 1.00 81.50 109 ARG A CA 1
ATOM 842 C C . ARG A 1 109 ? -9.593 0.031 -8.545 1.00 81.50 109 ARG A C 1
ATOM 844 O O . ARG A 1 109 ? -10.538 0.010 -7.763 1.00 81.50 109 ARG A O 1
ATOM 851 N N . SER A 1 110 ? -8.541 0.832 -8.390 1.00 72.31 110 SER A N 1
ATOM 852 C CA . SER A 1 110 ? -8.405 1.749 -7.257 1.00 72.31 110 SER A CA 1
ATOM 853 C C . SER A 1 110 ? -9.460 2.857 -7.270 1.00 72.31 110 SER A C 1
ATOM 855 O O . SER A 1 110 ? -9.928 3.247 -6.205 1.00 72.31 110 SER A O 1
ATOM 857 N N . THR A 1 111 ? -9.870 3.345 -8.446 1.00 74.19 111 THR A N 1
ATOM 858 C CA . THR A 1 111 ? -10.991 4.291 -8.567 1.00 74.19 111 THR A CA 1
ATOM 859 C C . THR A 1 111 ? -12.292 3.660 -8.071 1.00 74.19 111 THR A C 1
ATOM 861 O O . THR A 1 111 ? -13.033 4.295 -7.326 1.00 74.19 111 THR A O 1
ATOM 864 N N . ILE A 1 112 ? -12.534 2.388 -8.409 1.00 73.50 112 ILE A N 1
ATOM 865 C CA . ILE A 1 112 ? -13.710 1.637 -7.944 1.00 73.50 112 ILE A CA 1
ATOM 866 C C . ILE A 1 112 ? -13.653 1.396 -6.427 1.00 73.50 112 ILE A C 1
ATOM 868 O O . ILE A 1 112 ? -14.671 1.535 -5.750 1.00 73.50 112 ILE A O 1
ATOM 872 N N . ASP A 1 113 ? -12.483 1.055 -5.880 1.00 66.38 113 ASP A N 1
ATOM 873 C CA . ASP A 1 113 ? -12.289 0.904 -4.432 1.00 66.38 113 ASP A CA 1
ATOM 874 C C . ASP A 1 113 ? -12.524 2.219 -3.679 1.00 66.38 113 ASP A C 1
ATOM 876 O O . ASP A 1 113 ? -13.180 2.213 -2.638 1.00 66.38 113 ASP A O 1
ATOM 880 N N . GLY A 1 114 ? -12.082 3.350 -4.234 1.00 73.75 114 GLY A N 1
ATOM 881 C CA . GLY A 1 114 ? -12.311 4.679 -3.660 1.00 73.75 114 GLY A CA 1
ATOM 882 C C . GLY A 1 114 ? -13.784 5.096 -3.612 1.00 73.75 114 GLY A C 1
ATOM 883 O O . GLY A 1 114 ? -14.147 5.988 -2.850 1.00 73.75 114 GLY A O 1
ATOM 884 N N . TRP A 1 115 ? -14.653 4.442 -4.388 1.00 72.81 115 TRP A N 1
ATOM 885 C CA . TRP A 1 115 ? -16.100 4.684 -4.381 1.00 72.81 115 TRP A CA 1
ATOM 886 C C . TRP A 1 115 ? -16.861 3.790 -3.396 1.00 72.81 115 TRP A C 1
ATOM 888 O O . TRP A 1 115 ? -18.079 3.922 -3.246 1.00 72.81 115 TRP A O 1
ATOM 898 N N . ARG A 1 116 ? -16.181 2.864 -2.708 1.00 74.31 116 ARG A N 1
ATOM 899 C CA . ARG A 1 116 ? -16.811 2.000 -1.706 1.00 74.31 116 ARG A CA 1
ATOM 900 C C . ARG A 1 116 ? -16.947 2.743 -0.382 1.00 74.31 116 ARG A C 1
ATOM 902 O O . ARG A 1 116 ? -16.021 2.806 0.420 1.00 74.31 116 ARG A O 1
ATOM 909 N N . TYR A 1 117 ? -18.146 3.247 -0.117 1.00 71.25 117 TYR A N 1
ATOM 910 C CA . TYR A 1 117 ? -18.497 3.803 1.186 1.00 71.25 117 TYR A CA 1
ATOM 911 C C . TYR A 1 117 ? -18.947 2.701 2.150 1.00 71.25 117 TYR A C 1
ATOM 913 O O . TYR A 1 117 ? -19.690 1.789 1.785 1.00 71.25 117 TYR A O 1
ATOM 921 N N . ARG A 1 118 ? -18.537 2.817 3.416 1.00 72.25 118 ARG A N 1
ATOM 922 C CA . ARG A 1 118 ? -19.114 2.061 4.532 1.00 72.25 118 ARG A CA 1
ATOM 923 C C . ARG A 1 118 ? -19.793 3.037 5.478 1.00 72.25 118 ARG A C 1
ATOM 925 O O . ARG A 1 118 ? -19.185 4.015 5.901 1.00 72.25 118 ARG A O 1
ATOM 932 N N . VAL A 1 119 ? -21.022 2.719 5.868 1.00 77.38 119 VAL A N 1
ATOM 933 C CA . VAL A 1 119 ? -21.702 3.415 6.961 1.00 77.38 119 VAL A CA 1
ATOM 934 C C . VAL A 1 119 ? -21.083 2.957 8.281 1.00 77.38 119 VAL A C 1
ATOM 936 O O . VAL A 1 119 ? -21.147 1.777 8.626 1.00 77.38 119 VAL A O 1
ATOM 939 N N . THR A 1 120 ? -20.468 3.886 9.008 1.00 84.31 120 THR A N 1
ATOM 940 C CA . THR A 1 120 ? -20.007 3.685 10.384 1.00 84.31 120 THR A CA 1
ATOM 941 C C . THR A 1 120 ? -20.683 4.712 11.283 1.00 84.31 120 THR A C 1
ATOM 943 O O . THR A 1 120 ? -20.887 5.861 10.895 1.00 84.31 120 THR A O 1
ATOM 946 N N . TRP A 1 121 ? -21.064 4.294 12.486 1.00 82.00 121 TRP A N 1
ATOM 947 C CA . TRP A 1 121 ? -21.646 5.189 13.480 1.00 82.00 121 TRP A CA 1
ATOM 948 C C . TRP A 1 121 ? -20.551 5.630 14.448 1.00 82.00 121 TRP A C 1
ATOM 950 O O . TRP A 1 121 ? -19.912 4.792 15.084 1.00 82.00 121 TRP A O 1
ATOM 960 N N . LYS A 1 122 ? -20.328 6.944 14.551 1.00 81.12 122 LYS A N 1
ATOM 961 C CA . LYS A 1 122 ? -19.458 7.546 15.569 1.00 81.12 122 LYS A CA 1
ATOM 962 C C . LYS A 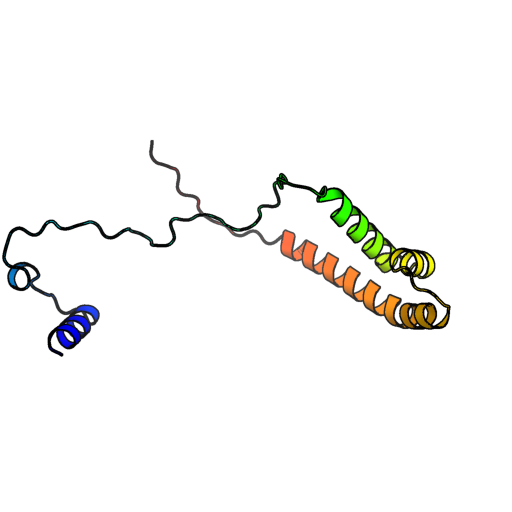1 122 ? -20.322 7.962 16.769 1.00 81.12 122 LYS A C 1
ATOM 964 O O . LYS A 1 122 ? -21.238 8.761 16.572 1.00 81.12 122 LYS A O 1
ATOM 969 N N . PRO A 1 123 ? -20.071 7.442 17.986 1.00 71.69 123 PRO A N 1
ATOM 970 C CA . PRO A 1 123 ? -20.787 7.891 19.175 1.00 71.69 123 PRO A CA 1
ATOM 971 C C . PRO A 1 123 ? -20.431 9.351 19.478 1.00 71.69 123 PRO A C 1
ATOM 973 O O . PRO A 1 123 ? -19.269 9.748 19.377 1.00 71.69 123 PRO A O 1
ATOM 976 N N . LEU A 1 124 ? -21.435 10.152 19.835 1.00 82.19 124 LEU A N 1
ATOM 977 C CA . LEU A 1 124 ? -21.230 11.532 20.267 1.00 82.19 124 LEU A CA 1
ATOM 978 C C . LEU A 1 124 ? -20.704 11.531 21.710 1.00 82.19 124 LEU A C 1
ATOM 980 O O . LEU A 1 124 ? -21.309 10.865 22.554 1.00 82.19 124 LEU A O 1
ATOM 984 N N . PRO A 1 125 ? -19.604 12.243 22.011 1.00 72.06 125 PRO A N 1
ATOM 985 C CA . PRO A 1 125 ? -19.138 12.373 23.382 1.00 72.06 125 PRO A CA 1
ATOM 986 C C . PRO A 1 125 ? -20.202 13.104 24.206 1.00 72.06 125 PRO A C 1
ATOM 988 O O . PRO A 1 125 ? -20.661 14.183 23.833 1.00 72.06 125 PRO A O 1
ATOM 991 N N . SER A 1 126 ? -20.620 12.482 25.305 1.00 71.69 126 SER A N 1
ATOM 992 C CA . SER A 1 126 ? -21.477 13.099 26.314 1.00 71.69 126 SER A CA 1
ATOM 993 C C . SER A 1 126 ? -20.704 14.222 27.007 1.00 71.69 126 SER A C 1
ATOM 995 O O . SER A 1 126 ? -19.606 13.972 27.509 1.00 71.69 126 SER A O 1
ATOM 997 N N . GLY A 1 127 ? -21.261 15.436 26.971 1.00 58.28 127 GLY A N 1
ATOM 998 C CA . GLY A 1 127 ? -20.756 16.600 27.706 1.00 58.28 127 GLY A CA 1
ATOM 999 C C . GLY A 1 127 ? -21.054 16.558 29.197 1.00 58.28 127 GLY A C 1
ATOM 1000 O O . GLY A 1 127 ? -21.794 15.646 29.633 1.00 58.28 127 GLY A O 1
#

pLDDT: mean 79.58, std 12.97, range [49.75, 96.88]

Foldseek 3Di:
DVVVVVVVVVVVPDDDPPCVVDPDDDDDDDDPPDPCPPDPPDPDPPDDDPDDDPPVVVVVLVVQLLVCLLVLPLPSNCVSVVPPDDVVSVVCNVCSVVSNVVSVVVVVVVVVVVPDDDDDDDDDDDD